Protein AF-A0A3A1NJR9-F1 (afdb_monomer_lite)

Radius of gyration: 15.81 Å; chains: 1; bounding box: 30×30×52 Å

pLDDT: mean 81.87, std 16.51, range [36.69, 94.75]

Organism: NCBI:txid2306998

Sequence (75 aa):
MIRNKRFLSIKLIIKNGEVDTIEGLERLHTGERIIDMLKQHDFQNLEIKQSNGKIVCVNRIFKKKINPCTKTKSC

Secondary structure (DSSP, 8-state):
----TTEEEEEEEEETTEEEEEEEEEEEPTTS-HHHHHHT---SEEEEEEETTEEEEEEEEEEEE--TT------

Structure (mmCIF, N/CA/C/O backbone):
data_AF-A0A3A1NJR9-F1
#
_entry.id   AF-A0A3A1NJR9-F1
#
loop_
_atom_site.group_PDB
_atom_site.id
_atom_site.type_symbol
_atom_site.label_atom_id
_atom_site.label_alt_id
_atom_site.label_comp_id
_atom_site.label_asym_id
_atom_site.label_entity_id
_atom_site.label_seq_id
_atom_site.pdbx_PDB_ins_code
_atom_site.Cartn_x
_atom_site.Cartn_y
_atom_site.Cartn_z
_atom_site.occupancy
_atom_site.B_iso_or_equiv
_atom_site.auth_seq_id
_atom_site.auth_comp_id
_atom_site.auth_asym_id
_atom_site.auth_atom_id
_atom_site.pdbx_PDB_model_num
ATOM 1 N N . MET A 1 1 ? -13.782 18.710 -11.992 1.00 36.69 1 MET A N 1
ATOM 2 C CA . MET A 1 1 ? -12.443 18.207 -11.605 1.00 36.69 1 MET A CA 1
ATOM 3 C C . MET A 1 1 ? -12.599 16.825 -10.970 1.00 36.69 1 MET A C 1
ATOM 5 O O . MET A 1 1 ? -12.985 16.734 -9.811 1.00 36.69 1 MET A O 1
ATOM 9 N N . ILE A 1 2 ? -12.396 15.745 -11.732 1.00 41.00 2 ILE A N 1
ATOM 10 C CA . ILE A 1 2 ? -12.567 14.364 -11.244 1.00 41.00 2 ILE A CA 1
ATOM 11 C C . ILE A 1 2 ? -11.282 13.966 -10.514 1.00 41.00 2 ILE A C 1
ATOM 13 O O . ILE A 1 2 ? -10.364 13.385 -11.084 1.00 41.00 2 ILE A O 1
ATOM 17 N N . ARG A 1 3 ? -11.180 14.341 -9.238 1.0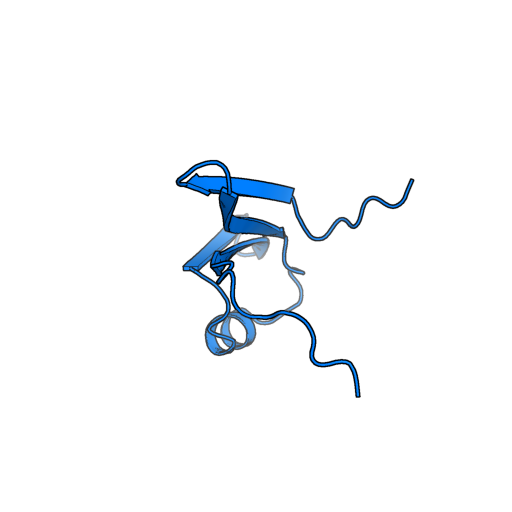0 45.06 3 ARG A N 1
ATOM 18 C CA . ARG A 1 3 ? -10.153 13.794 -8.350 1.00 45.06 3 ARG A CA 1
ATOM 19 C C . ARG A 1 3 ? -10.677 12.435 -7.897 1.00 45.06 3 ARG A C 1
ATOM 21 O O . ARG A 1 3 ? -11.494 12.365 -6.982 1.00 45.06 3 ARG A O 1
ATOM 28 N N . ASN A 1 4 ? -10.275 11.364 -8.576 1.00 52.16 4 ASN A N 1
ATOM 29 C CA . ASN A 1 4 ? -10.551 10.014 -8.099 1.00 52.16 4 ASN A CA 1
ATOM 30 C C . ASN A 1 4 ? -9.739 9.825 -6.802 1.00 52.16 4 ASN A C 1
ATOM 32 O O . ASN A 1 4 ? -8.544 9.552 -6.852 1.00 52.16 4 ASN A O 1
ATOM 36 N N . LYS A 1 5 ? -10.364 10.088 -5.641 1.00 58.69 5 LYS A N 1
ATOM 37 C CA . LYS A 1 5 ? -9.743 10.169 -4.295 1.00 58.69 5 LYS A CA 1
ATOM 38 C C . LYS A 1 5 ? -9.094 8.863 -3.811 1.00 58.69 5 LYS A C 1
ATOM 40 O O . LYS A 1 5 ? 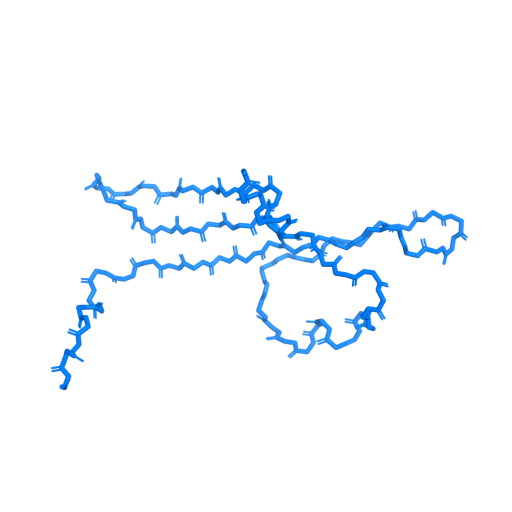-8.631 8.797 -2.677 1.00 58.69 5 LYS A O 1
ATOM 45 N N . ARG A 1 6 ? -9.102 7.829 -4.646 1.00 71.69 6 ARG A N 1
ATOM 46 C CA . ARG A 1 6 ? -8.635 6.487 -4.332 1.00 71.69 6 ARG A CA 1
ATOM 47 C C . ARG A 1 6 ? -7.113 6.447 -4.171 1.00 71.69 6 ARG A C 1
ATOM 49 O O . ARG A 1 6 ? -6.615 5.949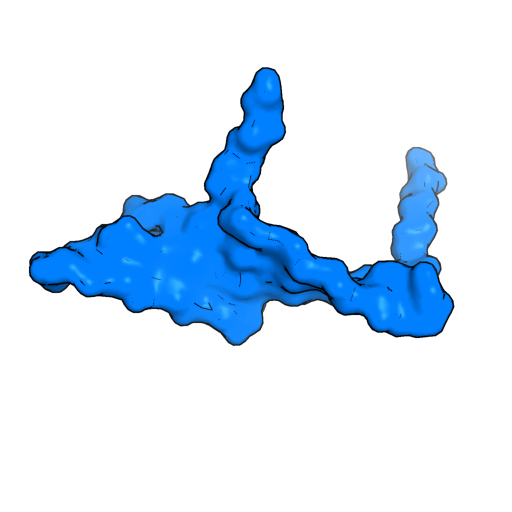 -3.165 1.00 71.69 6 ARG A O 1
ATOM 56 N N . PHE A 1 7 ? -6.377 7.062 -5.096 1.00 83.31 7 PHE A N 1
ATOM 57 C CA . PHE A 1 7 ? -4.914 7.060 -5.075 1.00 83.31 7 PHE A CA 1
ATOM 58 C C . PHE A 1 7 ? -4.361 8.357 -4.485 1.00 83.31 7 PHE A C 1
ATOM 60 O O . PHE A 1 7 ? -4.660 9.452 -4.961 1.00 83.31 7 PHE A O 1
ATOM 67 N N . LEU A 1 8 ? -3.549 8.218 -3.438 1.00 88.62 8 LEU A N 1
ATOM 68 C CA . LEU A 1 8 ? -2.832 9.319 -2.798 1.00 88.62 8 LEU A CA 1
ATOM 69 C C . LEU A 1 8 ? -1.589 9.705 -3.603 1.00 88.62 8 LEU A C 1
ATOM 71 O O . LEU A 1 8 ? -1.272 10.887 -3.714 1.00 88.62 8 LEU A O 1
ATOM 75 N N . SER A 1 9 ? -0.903 8.717 -4.179 1.00 91.62 9 SER A N 1
ATOM 76 C CA . SER A 1 9 ? 0.218 8.934 -5.089 1.00 91.62 9 SER A CA 1
ATOM 77 C C . SER A 1 9 ? 0.393 7.758 -6.046 1.00 91.62 9 SER A C 1
ATOM 79 O O . SER A 1 9 ? -0.009 6.631 -5.754 1.00 91.62 9 SER A O 1
ATOM 81 N N . ILE A 1 10 ? 1.003 8.041 -7.196 1.00 92.62 10 ILE A N 1
ATOM 82 C CA . ILE A 1 10 ? 1.446 7.047 -8.171 1.00 92.62 10 ILE A CA 1
ATOM 83 C C . ILE A 1 10 ? 2.935 7.277 -8.416 1.00 92.62 10 ILE A C 1
ATOM 85 O O . ILE A 1 10 ? 3.368 8.411 -8.623 1.00 92.62 10 ILE A O 1
ATOM 89 N N . LYS A 1 11 ? 3.709 6.197 -8.409 1.00 93.62 11 LYS A N 1
ATOM 90 C CA . LYS A 1 11 ? 5.127 6.164 -8.743 1.00 93.62 11 LYS A CA 1
ATOM 91 C C . LYS A 1 11 ? 5.315 5.311 -9.992 1.00 93.62 11 LYS A C 1
ATOM 93 O O . LYS A 1 11 ? 4.879 4.163 -10.046 1.00 93.62 11 LYS A O 1
ATOM 98 N N . LEU A 1 12 ? 5.982 5.884 -10.988 1.00 94.06 12 LEU A N 1
ATOM 99 C CA . LEU A 1 12 ? 6.356 5.194 -12.217 1.00 94.06 12 LEU A CA 1
ATOM 100 C C . LEU A 1 12 ? 7.830 4.807 -12.139 1.00 94.06 12 LEU A C 1
ATOM 102 O O . LEU A 1 12 ? 8.680 5.636 -11.815 1.00 94.06 12 LEU A O 1
ATOM 106 N N . ILE A 1 13 ? 8.128 3.549 -12.435 1.00 93.69 13 ILE A N 1
ATOM 107 C CA . ILE A 1 13 ? 9.491 3.047 -12.578 1.00 93.69 13 ILE A CA 1
ATOM 108 C C . ILE A 1 13 ? 9.731 2.857 -14.068 1.00 93.69 13 ILE A C 1
ATOM 110 O O . ILE A 1 13 ? 9.067 2.041 -14.707 1.00 93.69 13 ILE A O 1
ATOM 114 N N . ILE A 1 14 ? 10.674 3.626 -14.605 1.00 94.12 14 ILE A N 1
ATOM 115 C CA . ILE A 1 14 ? 11.053 3.597 -16.016 1.00 94.12 14 ILE A CA 1
ATOM 116 C C . ILE A 1 14 ? 12.330 2.773 -16.163 1.00 94.12 14 ILE A C 1
ATOM 118 O O . ILE A 1 14 ? 13.282 2.958 -15.403 1.00 94.12 14 ILE A O 1
ATOM 122 N N . LYS A 1 15 ? 12.357 1.870 -17.143 1.00 93.75 15 LYS A N 1
ATOM 123 C CA . LYS A 1 15 ? 13.549 1.124 -17.557 1.00 93.75 15 LYS A CA 1
ATOM 124 C C . LYS A 1 15 ? 13.624 1.146 -19.076 1.00 93.75 15 LYS A C 1
ATOM 126 O O . LYS A 1 15 ? 12.612 0.967 -19.739 1.00 93.75 15 LYS A O 1
ATOM 131 N N . ASN A 1 16 ? 14.816 1.374 -19.623 1.00 92.12 16 ASN A N 1
ATOM 132 C CA . ASN A 1 16 ? 15.050 1.438 -21.073 1.00 92.12 16 ASN A CA 1
ATOM 133 C C . ASN A 1 16 ? 14.139 2.442 -21.810 1.00 92.12 16 ASN A C 1
ATOM 135 O O . ASN A 1 16 ? 13.724 2.196 -22.934 1.00 92.12 16 ASN A O 1
ATOM 139 N N . GLY A 1 17 ? 13.806 3.565 -21.166 1.00 92.94 17 GLY A N 1
ATOM 140 C CA . GLY A 1 17 ? 12.924 4.587 -21.743 1.00 92.94 17 GLY A CA 1
ATOM 141 C C . GLY A 1 17 ? 11.428 4.255 -21.697 1.00 92.94 17 GLY A C 1
ATOM 142 O O . GLY A 1 17 ? 10.622 5.096 -22.082 1.00 92.94 17 GLY A O 1
ATOM 143 N N . GLU A 1 18 ? 11.040 3.089 -21.173 1.00 93.38 18 GLU A N 1
ATOM 144 C CA . GLU A 1 18 ? 9.645 2.652 -21.074 1.00 93.38 18 GLU A CA 1
ATOM 145 C C . GLU A 1 18 ? 9.192 2.488 -19.619 1.00 93.38 18 GLU A C 1
ATOM 147 O O . GLU A 1 18 ? 9.990 2.224 -18.715 1.00 93.38 18 GLU A O 1
ATOM 152 N N . VAL A 1 19 ? 7.887 2.634 -19.372 1.00 92.31 19 VAL A N 1
ATOM 153 C CA . VAL A 1 19 ? 7.302 2.360 -18.053 1.00 92.31 19 VAL A CA 1
ATOM 154 C C . VAL A 1 19 ? 7.329 0.854 -17.807 1.00 92.31 19 VAL A C 1
ATOM 156 O O . VAL A 1 19 ? 6.561 0.109 -18.404 1.00 92.31 19 VAL A O 1
ATOM 159 N N . ASP A 1 20 ? 8.183 0.416 -16.887 1.00 93.44 20 ASP A N 1
ATOM 160 C CA . ASP A 1 20 ? 8.305 -0.987 -16.480 1.00 93.44 20 ASP A CA 1
ATOM 161 C C . ASP A 1 20 ? 7.308 -1.328 -15.373 1.00 93.44 20 ASP A C 1
ATOM 163 O O . ASP A 1 20 ? 6.701 -2.396 -15.376 1.00 93.44 20 ASP A O 1
ATOM 167 N N . THR A 1 21 ? 7.128 -0.434 -14.400 1.00 93.50 21 THR A N 1
ATOM 168 C CA . THR A 1 21 ? 6.275 -0.717 -13.242 1.00 93.50 21 THR A CA 1
ATOM 169 C C . THR A 1 21 ? 5.524 0.518 -12.764 1.00 93.50 21 THR A C 1
ATOM 171 O O . THR A 1 21 ? 6.070 1.619 -12.718 1.00 93.50 21 THR A O 1
ATOM 174 N N . ILE A 1 22 ? 4.276 0.307 -12.350 1.00 93.88 22 ILE A N 1
ATOM 175 C CA . ILE A 1 22 ? 3.443 1.288 -11.661 1.00 93.88 22 ILE A CA 1
ATOM 176 C C . ILE A 1 22 ? 3.268 0.829 -10.212 1.00 93.88 22 ILE A C 1
ATOM 178 O O . ILE A 1 22 ? 2.771 -0.269 -9.961 1.00 93.88 22 ILE A O 1
ATOM 182 N N . GLU A 1 23 ? 3.663 1.671 -9.265 1.00 93.25 23 GLU A N 1
ATOM 183 C CA . GLU A 1 23 ? 3.354 1.519 -7.843 1.00 93.25 23 GLU A CA 1
ATOM 184 C C . GLU A 1 23 ? 2.352 2.598 -7.446 1.00 93.25 23 GLU A C 1
ATOM 186 O O . GLU A 1 23 ? 2.546 3.770 -7.764 1.00 93.25 23 GLU A O 1
ATOM 191 N N . GLY A 1 24 ? 1.277 2.227 -6.758 1.00 92.25 24 GLY A N 1
ATOM 192 C CA . GLY A 1 24 ? 0.298 3.201 -6.290 1.00 92.25 24 GLY A CA 1
ATOM 193 C C . GLY A 1 24 ? 0.041 3.083 -4.801 1.00 92.25 24 GLY A C 1
ATOM 194 O O . GLY A 1 24 ? -0.154 1.987 -4.278 1.00 92.25 24 GLY A O 1
ATOM 195 N N . LEU A 1 25 ? 0.034 4.236 -4.135 1.00 93.44 25 LEU A N 1
ATOM 196 C CA . LEU A 1 25 ? -0.403 4.384 -2.757 1.00 93.44 25 LEU A CA 1
ATOM 197 C C . LEU A 1 25 ? -1.897 4.688 -2.759 1.00 93.44 25 LEU A C 1
ATOM 199 O O . LEU A 1 25 ? -2.333 5.723 -3.266 1.00 93.44 25 LEU A O 1
ATOM 203 N N . GLU A 1 26 ? -2.681 3.800 -2.169 1.00 91.44 26 GLU A N 1
ATOM 204 C CA . GLU A 1 26 ? -4.135 3.885 -2.138 1.00 91.44 26 GLU A CA 1
ATOM 205 C C . GLU A 1 26 ? -4.635 4.003 -0.700 1.00 91.44 26 GLU A C 1
ATOM 207 O O . GLU A 1 26 ? -4.229 3.223 0.163 1.00 91.44 26 GLU A O 1
ATOM 212 N N . ARG A 1 27 ? -5.541 4.956 -0.449 1.00 90.38 27 ARG A N 1
ATOM 213 C CA . ARG A 1 27 ? -6.278 5.042 0.818 1.00 90.38 27 ARG A CA 1
ATOM 214 C C . ARG A 1 27 ? -7.472 4.096 0.734 1.00 90.38 27 ARG A C 1
ATOM 216 O O . ARG A 1 27 ? -8.363 4.310 -0.087 1.00 90.38 27 ARG A O 1
ATOM 223 N N . LEU A 1 28 ? -7.517 3.106 1.616 1.00 86.81 28 LEU A N 1
ATOM 224 C CA . LEU A 1 28 ? -8.656 2.200 1.733 1.00 86.81 28 LEU A CA 1
ATOM 225 C C . LEU A 1 28 ? -9.742 2.787 2.635 1.00 86.81 28 LEU A C 1
ATOM 227 O O . LEU A 1 28 ? -9.488 3.650 3.484 1.00 86.81 28 LEU A O 1
ATOM 231 N N . HIS A 1 29 ? -10.971 2.309 2.447 1.00 82.19 29 HIS A N 1
ATOM 232 C CA . HIS A 1 29 ? -12.081 2.686 3.305 1.00 82.19 29 HIS A CA 1
ATOM 233 C C . HIS A 1 29 ? -11.920 2.030 4.681 1.00 82.19 29 HIS A C 1
ATOM 235 O O . HIS A 1 29 ? -11.794 0.815 4.797 1.00 82.19 29 HIS A O 1
ATOM 241 N N . THR A 1 30 ? -11.940 2.830 5.745 1.00 73.94 30 THR A N 1
ATOM 242 C CA . THR A 1 30 ? -11.720 2.375 7.128 1.00 73.94 30 THR A CA 1
ATOM 243 C C . THR A 1 30 ? -12.858 1.525 7.707 1.00 73.94 30 THR A C 1
ATOM 245 O O . THR A 1 30 ? -12.714 1.020 8.816 1.00 73.94 30 THR A O 1
ATOM 248 N N . GLY A 1 31 ? -13.971 1.359 6.983 1.00 71.31 31 GLY A N 1
ATOM 249 C CA . GLY A 1 31 ? -15.090 0.491 7.370 1.00 71.31 31 GLY A CA 1
ATOM 250 C C . GLY A 1 31 ? -14.923 -0.987 6.994 1.00 71.31 31 GLY A C 1
ATOM 251 O O . GLY A 1 31 ? -15.659 -1.827 7.503 1.00 71.31 31 GLY A O 1
ATOM 252 N N . GLU A 1 32 ? -13.971 -1.326 6.121 1.00 71.44 32 GLU A N 1
ATOM 253 C CA . GLU A 1 32 ? -13.697 -2.720 5.753 1.00 71.44 32 GLU A CA 1
ATOM 254 C C . GLU A 1 32 ? -12.921 -3.444 6.864 1.00 71.44 32 GLU A C 1
ATOM 256 O O . GLU A 1 32 ? -12.032 -2.877 7.509 1.00 71.44 32 GLU A O 1
ATOM 261 N N . ARG A 1 33 ? -13.232 -4.727 7.096 1.00 82.19 33 ARG A N 1
ATOM 262 C CA . ARG A 1 33 ? -12.492 -5.529 8.079 1.00 82.19 33 ARG A CA 1
ATOM 263 C C . ARG A 1 33 ? -11.081 -5.775 7.549 1.00 82.19 33 ARG A C 1
ATOM 265 O O . ARG A 1 33 ? -10.914 -6.270 6.438 1.00 82.19 33 ARG A O 1
ATOM 272 N N . ILE A 1 34 ? -10.064 -5.538 8.382 1.00 82.56 34 ILE A N 1
ATOM 273 C CA . ILE A 1 34 ? -8.650 -5.773 8.025 1.00 82.56 34 ILE A CA 1
ATOM 274 C C . ILE A 1 34 ? -8.433 -7.191 7.472 1.00 82.56 34 ILE A C 1
ATOM 276 O O . ILE A 1 34 ? -7.662 -7.380 6.535 1.00 82.56 34 ILE A O 1
ATOM 280 N N . ILE A 1 35 ? -9.131 -8.189 8.0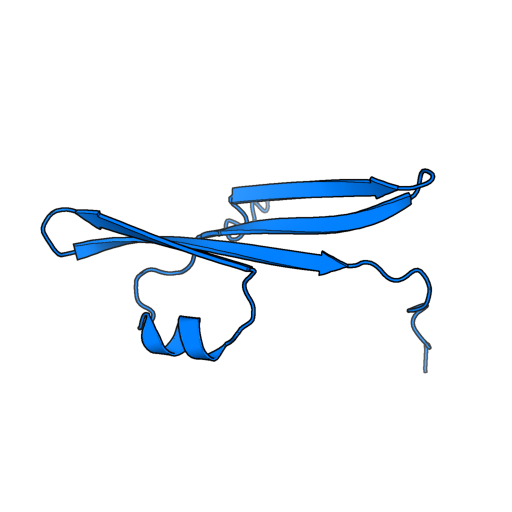24 1.00 86.81 35 ILE A N 1
ATOM 281 C CA . ILE A 1 35 ? -8.992 -9.582 7.588 1.00 86.81 35 ILE A CA 1
ATOM 282 C C . ILE A 1 35 ? -9.388 -9.788 6.122 1.00 86.81 35 ILE A C 1
ATOM 284 O O . ILE A 1 35 ? -8.776 -10.602 5.438 1.00 86.81 35 ILE A O 1
ATOM 288 N N . ASP A 1 36 ? -10.372 -9.037 5.629 1.00 86.31 36 ASP A N 1
ATOM 289 C CA . ASP A 1 36 ? -10.824 -9.138 4.245 1.00 86.31 36 ASP A CA 1
ATOM 290 C C . ASP A 1 36 ? -9.809 -8.482 3.307 1.00 86.31 36 ASP A C 1
ATOM 292 O O . ASP A 1 36 ? -9.528 -9.022 2.241 1.00 86.31 36 ASP A O 1
ATOM 296 N N . MET A 1 37 ? -9.163 -7.394 3.744 1.00 81.94 37 MET A N 1
ATOM 297 C CA . MET A 1 37 ? -8.058 -6.775 3.006 1.00 81.94 37 MET A CA 1
ATOM 298 C C . MET A 1 37 ? -6.863 -7.723 2.885 1.00 81.94 37 MET A C 1
ATOM 300 O O . MET A 1 37 ? -6.330 -7.898 1.795 1.00 81.94 37 MET A O 1
ATOM 304 N N . LEU A 1 38 ? -6.466 -8.376 3.984 1.00 86.94 38 LEU A N 1
ATOM 305 C CA . LEU A 1 38 ? -5.334 -9.308 3.988 1.00 86.94 38 LEU A CA 1
ATOM 306 C C . LEU A 1 38 ? -5.557 -10.502 3.046 1.00 86.94 38 LEU A C 1
ATOM 308 O O . LEU A 1 38 ? -4.623 -10.922 2.367 1.00 86.94 38 LEU A O 1
ATOM 312 N N . LYS A 1 39 ? -6.795 -11.005 2.953 1.00 89.62 39 LYS A N 1
ATOM 313 C CA . LYS A 1 39 ? -7.175 -12.108 2.052 1.00 89.62 39 LYS A CA 1
ATOM 314 C C . LYS A 1 39 ? -7.105 -11.758 0.566 1.00 89.62 39 LYS A C 1
ATOM 316 O O . LYS A 1 39 ? -7.052 -12.666 -0.254 1.00 89.62 39 LYS A O 1
ATOM 321 N N . GLN A 1 40 ? -7.141 -10.478 0.195 1.00 84.19 40 GLN A N 1
ATOM 322 C CA . GLN A 1 40 ? -7.099 -10.091 -1.219 1.00 84.19 40 GLN A CA 1
ATOM 323 C C . GLN A 1 40 ? -5.730 -10.356 -1.851 1.00 84.19 40 GLN A C 1
ATOM 325 O O . GLN A 1 40 ? -5.656 -10.467 -3.070 1.00 84.19 40 GLN A O 1
ATOM 330 N N . HIS A 1 41 ? -4.653 -10.425 -1.053 1.00 83.12 41 HIS A N 1
ATOM 331 C CA . HIS A 1 41 ? -3.260 -10.564 -1.512 1.00 83.12 41 HIS A CA 1
ATOM 332 C C . HIS A 1 41 ? -2.817 -9.533 -2.580 1.00 83.12 41 HIS A C 1
ATOM 334 O O . HIS A 1 41 ? -1.725 -9.634 -3.134 1.00 83.12 41 HIS A O 1
ATOM 340 N N . ASP A 1 42 ? -3.636 -8.510 -2.839 1.00 81.50 42 ASP A N 1
ATOM 341 C CA . ASP A 1 42 ? -3.444 -7.471 -3.852 1.00 81.50 42 ASP A CA 1
ATOM 342 C C . ASP A 1 42 ? -2.779 -6.230 -3.241 1.00 81.50 42 ASP A C 1
ATOM 344 O O . ASP A 1 42 ? -3.287 -5.106 -3.274 1.00 81.50 42 ASP A O 1
ATOM 348 N N . PHE A 1 43 ? -1.656 -6.456 -2.566 1.00 88.62 43 PHE A N 1
ATOM 349 C CA . PHE A 1 43 ? -0.817 -5.404 -2.011 1.00 88.62 43 PHE A CA 1
ATOM 350 C C . PHE A 1 43 ? 0.595 -5.937 -1.772 1.00 88.62 43 PHE A C 1
ATOM 352 O O . PHE A 1 43 ? 0.802 -7.097 -1.431 1.00 88.62 43 PHE A O 1
ATOM 359 N N . GLN A 1 44 ? 1.581 -5.061 -1.924 1.00 90.25 44 GLN A N 1
ATOM 360 C CA . GLN A 1 44 ? 2.942 -5.309 -1.451 1.00 90.25 44 GLN A CA 1
ATOM 361 C C . GLN A 1 44 ? 3.120 -4.883 -0.000 1.00 90.25 44 GLN A C 1
ATOM 363 O O . GLN A 1 44 ? 3.891 -5.486 0.737 1.00 90.25 44 GLN A O 1
ATOM 368 N N . ASN A 1 45 ? 2.416 -3.822 0.394 1.00 92.06 45 ASN A N 1
ATOM 369 C CA . ASN A 1 45 ? 2.451 -3.294 1.745 1.00 92.06 45 ASN A CA 1
ATOM 370 C C . ASN A 1 45 ? 1.056 -2.833 2.160 1.00 92.06 45 ASN A C 1
ATOM 372 O O . ASN A 1 45 ? 0.339 -2.231 1.358 1.00 92.06 45 ASN A O 1
ATOM 376 N N . LEU A 1 46 ? 0.712 -3.069 3.422 1.00 92.06 46 LEU A N 1
ATOM 377 C CA . LEU A 1 46 ? -0.506 -2.582 4.054 1.00 92.06 46 LEU A CA 1
ATOM 378 C C . LEU A 1 46 ? -0.108 -1.826 5.326 1.00 92.06 46 LEU A C 1
ATOM 380 O O . LEU A 1 46 ? 0.448 -2.403 6.254 1.00 92.06 46 LEU A O 1
ATOM 384 N N . GLU A 1 47 ? -0.380 -0.526 5.361 1.00 92.75 47 GLU A N 1
ATOM 385 C CA . GLU A 1 47 ? -0.122 0.351 6.500 1.00 92.75 47 GLU A CA 1
ATOM 386 C C . GLU A 1 47 ? -1.443 0.657 7.214 1.00 92.75 47 GLU A C 1
ATOM 388 O O . GLU A 1 47 ? -2.389 1.160 6.607 1.00 92.75 47 GLU A O 1
ATOM 393 N N . ILE A 1 48 ? -1.495 0.404 8.521 1.00 91.94 48 ILE A N 1
ATOM 394 C CA . ILE A 1 48 ? -2.661 0.679 9.366 1.00 91.94 48 ILE A CA 1
ATOM 395 C C . ILE A 1 48 ? -2.242 1.671 10.445 1.00 91.94 48 ILE A C 1
ATOM 397 O O . ILE A 1 48 ? -1.326 1.401 11.219 1.00 91.94 48 ILE A O 1
ATOM 401 N N . LYS A 1 49 ? -2.931 2.813 10.522 1.00 92.75 49 LYS A N 1
ATOM 402 C CA . LYS A 1 49 ? -2.728 3.809 11.582 1.00 92.75 49 LYS A CA 1
ATOM 403 C C . LYS A 1 49 ? -3.889 3.760 12.552 1.00 92.75 49 LYS A C 1
ATOM 405 O O . LYS A 1 49 ? -5.054 3.872 12.154 1.00 92.75 49 LYS A O 1
ATOM 410 N N . GLN A 1 50 ? -3.550 3.629 13.827 1.00 93.06 50 GLN A N 1
ATOM 411 C CA . GLN A 1 50 ? -4.502 3.645 14.924 1.00 93.06 50 GLN A CA 1
ATOM 412 C C . GLN A 1 50 ? -4.315 4.898 15.775 1.00 93.06 50 GLN A C 1
ATOM 414 O O . GLN A 1 50 ? -3.204 5.395 15.942 1.00 93.06 50 GLN A O 1
ATOM 419 N N . SER A 1 51 ? -5.417 5.400 16.316 1.00 94.56 51 SER A N 1
ATOM 420 C CA . SER A 1 51 ? -5.440 6.468 17.308 1.00 94.56 51 SER A CA 1
ATOM 421 C C . SER A 1 51 ? -6.506 6.126 18.339 1.00 94.56 51 SER A C 1
ATOM 423 O O . SER A 1 51 ? -7.642 5.821 17.976 1.00 94.56 51 SER A O 1
ATOM 425 N N . ASN A 1 52 ? -6.134 6.125 19.622 1.00 94.75 52 ASN A N 1
ATOM 426 C CA . ASN A 1 52 ? -7.033 5.805 20.738 1.00 94.75 52 ASN A CA 1
ATOM 427 C C . ASN A 1 52 ? -7.797 4.478 20.541 1.00 94.75 52 ASN A C 1
ATOM 429 O O . ASN A 1 52 ? -9.010 4.410 20.731 1.00 94.75 52 ASN A O 1
ATOM 433 N N . GLY A 1 53 ? -7.097 3.438 20.071 1.00 88.25 53 GLY A N 1
ATOM 434 C CA . GLY A 1 53 ? -7.673 2.112 19.806 1.00 88.25 53 GLY A CA 1
ATOM 435 C C . GLY A 1 53 ? -8.574 2.022 18.567 1.00 88.25 53 GLY A C 1
ATOM 436 O O . GLY A 1 53 ? -9.075 0.944 18.259 1.00 88.25 53 GLY A O 1
ATOM 437 N N . LYS A 1 54 ? -8.776 3.121 17.827 1.00 89.88 54 LYS A N 1
ATOM 438 C CA . LYS A 1 54 ? -9.569 3.153 16.591 1.00 89.88 54 LYS A CA 1
ATOM 439 C C . LYS A 1 54 ? -8.664 3.218 15.372 1.00 89.88 54 LYS A C 1
ATOM 441 O O . LYS A 1 54 ? -7.689 3.966 15.347 1.00 89.88 54 LYS A O 1
ATOM 446 N N . ILE A 1 55 ? -9.014 2.473 14.330 1.00 89.31 55 ILE A N 1
ATOM 447 C CA . ILE A 1 55 ? -8.358 2.591 13.027 1.00 89.31 55 ILE A CA 1
ATOM 448 C C . ILE A 1 55 ? -8.816 3.901 12.387 1.00 89.31 55 ILE A C 1
ATOM 450 O O . ILE A 1 55 ? -10.006 4.109 12.163 1.00 89.31 55 ILE A O 1
ATOM 454 N N . VAL A 1 56 ? -7.867 4.784 12.090 1.00 90.88 56 VAL A N 1
ATOM 455 C CA . VAL A 1 56 ? -8.145 6.107 11.504 1.00 90.88 56 VAL A CA 1
ATOM 456 C C . VAL A 1 56 ? -7.702 6.208 10.049 1.00 90.88 56 VAL A C 1
ATOM 458 O O . VAL A 1 56 ? -8.156 7.081 9.309 1.00 90.88 56 VAL A O 1
ATOM 461 N N . CYS A 1 57 ? -6.811 5.318 9.615 1.00 89.88 57 CYS A N 1
ATOM 462 C CA . CYS A 1 57 ? -6.326 5.283 8.247 1.00 89.88 57 CYS A CA 1
ATOM 463 C C . CYS A 1 57 ? -5.817 3.888 7.908 1.00 89.88 57 CYS A C 1
ATOM 465 O O . CYS A 1 57 ? -5.088 3.286 8.696 1.00 89.88 57 CYS A O 1
ATOM 467 N N . VAL A 1 58 ? -6.144 3.426 6.706 1.00 90.81 58 VAL A N 1
ATOM 468 C CA . VAL A 1 58 ? -5.508 2.265 6.095 1.00 90.81 58 VAL A CA 1
ATOM 469 C C . VAL A 1 58 ? -5.016 2.674 4.717 1.00 90.81 58 VAL A C 1
ATOM 471 O O . VAL A 1 58 ? -5.783 3.219 3.921 1.00 90.81 58 VAL A O 1
ATOM 474 N N . ASN A 1 59 ? -3.737 2.440 4.457 1.00 91.94 59 ASN A N 1
ATOM 475 C CA . ASN A 1 59 ? -3.127 2.644 3.156 1.00 91.94 59 ASN A CA 1
ATOM 476 C C . ASN A 1 59 ? -2.608 1.310 2.633 1.00 91.94 59 ASN A C 1
ATOM 478 O O . ASN A 1 59 ? -2.023 0.539 3.390 1.00 91.94 59 ASN A O 1
ATOM 482 N N . ARG A 1 60 ? -2.747 1.063 1.334 1.00 92.19 60 ARG A N 1
ATOM 483 C CA . ARG A 1 60 ? -2.045 -0.034 0.665 1.00 92.19 60 ARG A CA 1
ATOM 484 C C . ARG A 1 60 ? -1.112 0.495 -0.407 1.00 92.19 60 ARG A C 1
ATOM 486 O O . ARG A 1 60 ? -1.399 1.510 -1.040 1.00 92.19 60 ARG A O 1
ATOM 493 N N . ILE A 1 61 ? -0.021 -0.222 -0.627 1.00 93.69 61 ILE A N 1
ATOM 494 C CA . ILE A 1 61 ? 0.809 -0.078 -1.818 1.00 93.69 61 ILE A CA 1
ATOM 495 C C . ILE A 1 61 ? 0.540 -1.291 -2.692 1.00 93.69 61 ILE A C 1
ATOM 497 O O . ILE A 1 61 ? 0.788 -2.418 -2.265 1.00 93.69 61 ILE A O 1
ATOM 501 N N . PHE A 1 62 ? 0.066 -1.064 -3.911 1.00 90.88 62 PHE A N 1
ATOM 502 C CA . PHE A 1 62 ? 0.023 -2.096 -4.943 1.00 90.88 62 PHE A CA 1
ATOM 503 C C . PHE A 1 62 ? 1.142 -1.852 -5.953 1.00 90.88 62 PHE A C 1
ATOM 505 O O . PHE A 1 62 ? 1.589 -0.718 -6.150 1.00 90.88 62 PHE A O 1
ATOM 512 N N . LYS A 1 63 ? 1.583 -2.924 -6.609 1.00 91.06 63 LYS A N 1
ATOM 513 C CA . LYS A 1 63 ? 2.594 -2.871 -7.662 1.00 91.06 63 LYS A CA 1
ATOM 514 C C . LYS A 1 63 ? 2.114 -3.663 -8.858 1.00 91.06 63 LYS A C 1
ATOM 516 O O . LYS A 1 63 ? 1.812 -4.846 -8.741 1.00 91.06 63 LYS A O 1
ATOM 521 N N . LYS A 1 64 ? 2.097 -3.018 -10.018 1.00 91.00 64 LYS A N 1
ATOM 522 C CA . LYS A 1 64 ? 1.745 -3.642 -11.287 1.00 91.00 64 LYS A CA 1
ATOM 523 C C . LYS A 1 64 ? 2.895 -3.491 -12.266 1.00 91.00 64 LYS A C 1
ATOM 525 O O . LYS A 1 64 ? 3.216 -2.380 -12.686 1.00 91.00 64 LYS A O 1
ATOM 530 N N . LYS A 1 65 ? 3.497 -4.618 -12.641 1.00 91.38 65 LYS A N 1
ATOM 531 C CA . LYS A 1 65 ? 4.485 -4.659 -13.716 1.00 91.38 65 LYS A CA 1
ATOM 532 C C . LYS A 1 65 ? 3.770 -4.537 -15.061 1.00 91.38 65 LYS A C 1
ATOM 534 O O . LYS A 1 65 ? 2.765 -5.211 -15.293 1.00 91.38 65 LYS A O 1
ATOM 539 N N . ILE A 1 66 ? 4.268 -3.662 -15.921 1.00 89.06 66 ILE A N 1
ATOM 540 C CA . ILE A 1 66 ? 3.775 -3.476 -17.278 1.00 89.06 66 ILE A CA 1
ATOM 541 C C . ILE A 1 66 ? 4.632 -4.366 -18.169 1.00 89.06 66 ILE A C 1
ATOM 543 O O . ILE A 1 66 ? 5.786 -4.069 -18.452 1.00 89.06 66 ILE A O 1
ATOM 547 N N . ASN A 1 67 ? 4.081 -5.512 -18.562 1.00 76.62 67 ASN A N 1
ATOM 548 C CA . ASN A 1 67 ? 4.728 -6.348 -19.562 1.00 76.62 67 ASN A CA 1
ATOM 549 C C . ASN A 1 67 ? 4.396 -5.768 -20.947 1.00 76.62 67 ASN A C 1
ATOM 551 O O . ASN A 1 67 ? 3.213 -5.572 -21.235 1.00 76.62 67 ASN A O 1
ATOM 555 N N . PRO A 1 68 ? 5.376 -5.560 -21.840 1.00 65.12 68 PRO A N 1
ATOM 556 C CA . PRO A 1 68 ? 5.140 -4.981 -23.168 1.00 65.12 68 PRO A CA 1
ATOM 557 C C . PRO A 1 68 ? 4.304 -5.869 -24.120 1.00 65.12 68 PRO A C 1
ATOM 559 O O . PRO A 1 68 ? 4.107 -5.523 -25.282 1.00 65.12 68 PRO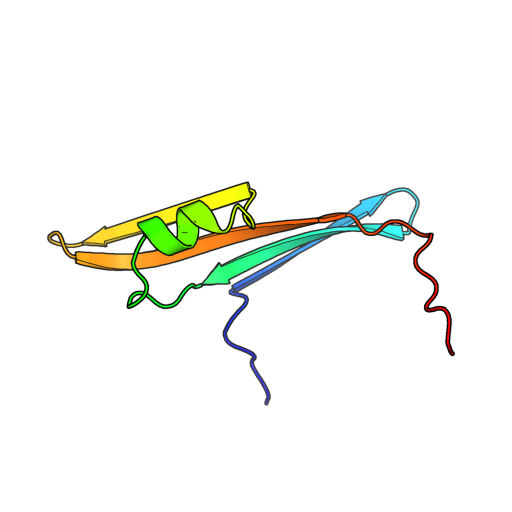 A O 1
ATOM 562 N N . CYS A 1 69 ? 3.763 -7.002 -23.652 1.00 52.44 69 CYS A N 1
ATOM 563 C CA . CYS A 1 69 ? 3.057 -7.991 -24.471 1.00 52.44 69 CYS A CA 1
ATOM 564 C C . CYS A 1 69 ? 1.602 -8.251 -24.033 1.00 52.44 69 CYS A C 1
ATOM 566 O O . CYS A 1 69 ? 1.128 -9.381 -24.037 1.00 52.44 69 CYS A O 1
ATOM 568 N N . THR A 1 70 ? 0.857 -7.207 -23.675 1.00 51.22 70 THR A N 1
ATOM 569 C CA . THR A 1 70 ? -0.616 -7.259 -23.697 1.00 51.22 70 THR A CA 1
ATOM 570 C C . THR A 1 70 ? -1.136 -6.183 -24.635 1.00 51.22 70 THR A C 1
ATOM 572 O O . THR A 1 70 ? -1.802 -5.239 -24.216 1.00 51.22 70 THR A O 1
ATOM 575 N N . LYS A 1 71 ? -0.803 -6.301 -25.926 1.00 47.78 71 LYS A N 1
ATOM 576 C CA . LYS A 1 71 ? -1.625 -5.664 -26.954 1.00 47.78 71 LYS A CA 1
ATOM 577 C C . LYS A 1 71 ? -2.973 -6.370 -26.907 1.00 47.78 71 LYS A C 1
ATOM 579 O O . LYS A 1 71 ? -3.047 -7.584 -27.088 1.00 47.78 71 LYS A O 1
ATOM 584 N N . THR A 1 72 ? -4.002 -5.609 -26.577 1.00 48.06 72 THR A N 1
ATOM 585 C CA . THR A 1 72 ? -5.410 -5.980 -26.617 1.00 48.06 72 THR A CA 1
ATOM 586 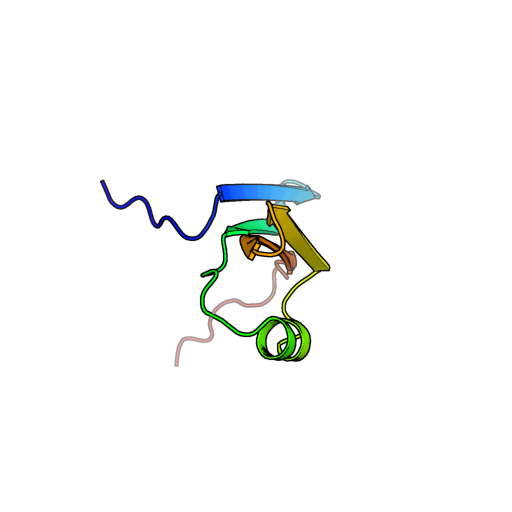C C . THR A 1 72 ? -5.676 -6.777 -27.894 1.00 48.06 72 THR A C 1
ATOM 588 O O . THR A 1 72 ? -5.575 -6.232 -28.992 1.00 48.06 72 THR A O 1
ATOM 591 N N . LYS A 1 73 ? -5.975 -8.076 -27.777 1.00 47.00 73 LYS A N 1
ATOM 592 C CA . LYS A 1 73 ? -6.678 -8.770 -28.855 1.00 47.00 73 LYS A CA 1
ATOM 593 C C . LYS A 1 73 ? -8.076 -8.154 -28.873 1.00 47.00 73 LYS A C 1
ATOM 595 O O . LYS A 1 73 ? -8.881 -8.459 -28.000 1.00 47.00 73 LYS A O 1
ATOM 600 N N . SER A 1 74 ? -8.305 -7.215 -29.790 1.00 47.31 74 SER A N 1
ATOM 601 C CA . SER A 1 74 ? -9.656 -6.888 -30.240 1.00 47.31 74 SER A CA 1
ATOM 602 C C . SER A 1 74 ? -10.230 -8.166 -30.841 1.00 47.31 74 SER A C 1
ATOM 604 O O . SER A 1 74 ? -9.686 -8.664 -31.827 1.00 47.31 74 SER A O 1
ATOM 606 N N . CYS A 1 75 ? -11.259 -8.710 -30.198 1.00 37.75 75 CYS A N 1
ATOM 607 C CA . CYS A 1 75 ? -12.263 -9.516 -30.878 1.00 37.75 75 CYS A CA 1
ATOM 608 C C . CYS A 1 75 ? -13.326 -8.568 -31.432 1.00 37.75 75 CYS A C 1
ATOM 610 O O . CYS A 1 75 ? -13.587 -7.544 -30.755 1.00 37.75 75 CYS A O 1
#

Foldseek 3Di:
DPPVQFFPDWDFDDDPNHGFKIKTKGWDDQPDDVVVVVVVVQAPDWDFDDDPNGTPTIIGIGMDTDDVPCPDPDD